Protein AF-A0A511DKK6-F1 (afdb_monomer_lite)

Radius of gyration: 17.42 Å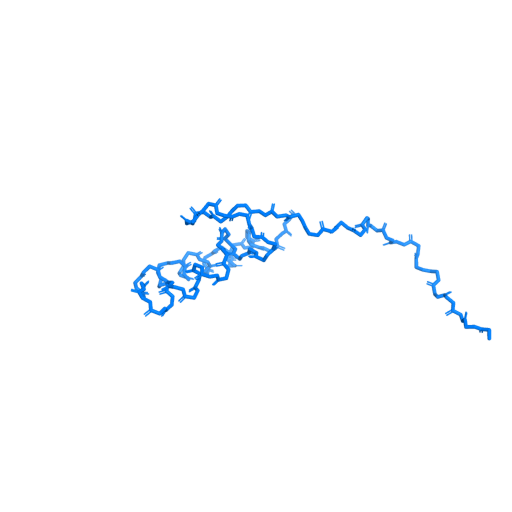; chains: 1; bounding box: 56×21×30 Å

Organism: NCBI:txid1223511

pLDDT: mean 83.84, std 17.76, range [38.31, 98.25]

Secondary structure (DSSP, 8-state):
-------S------PPPPEE-TTT--EESSEETTEEHHHHHHHHHH-HHHHHHHHHHHHHHHHHTTTS--

Foldseek 3Di:
DDDDPPDVDPPDPPQQDFDAAPPPRDTDSDDDPRHDPVVLVCCVPPVVVVNVVVVVVVVVCVVVCVRVPD

Sequence (70 aa):
MTAVCDDPGVADDEIAQPVPCVRCRRDALLNMAGHCSDCIADMGLNHVEEHGTWRAELAELVKSGELAGA

Structure (mmCIF, N/CA/C/O backbone):
data_AF-A0A511DKK6-F1
#
_entry.id   AF-A0A511DKK6-F1
#
loop_
_atom_site.group_PDB
_atom_site.id
_atom_site.type_symbol
_atom_site.label_atom_id
_atom_site.label_alt_id
_atom_site.label_comp_id
_atom_site.label_asym_id
_atom_site.label_entity_id
_atom_site.label_seq_id
_atom_site.pdbx_PDB_ins_code
_atom_site.Cartn_x
_atom_site.Cartn_y
_atom_site.Cartn_z
_atom_site.occupancy
_atom_site.B_iso_or_equiv
_atom_site.auth_seq_id
_atom_site.auth_comp_id
_atom_site.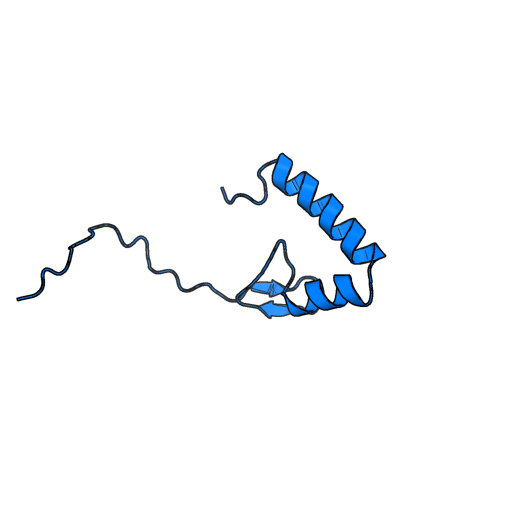auth_asym_id
_atom_site.auth_atom_id
_atom_site.pdbx_PDB_model_num
ATOM 1 N N . MET A 1 1 ? 46.795 3.056 -14.138 1.00 39.00 1 MET A N 1
ATOM 2 C CA . MET A 1 1 ? 46.732 1.717 -13.521 1.00 39.00 1 MET A CA 1
ATOM 3 C C . MET A 1 1 ? 45.811 1.865 -12.323 1.00 39.00 1 MET A C 1
ATOM 5 O O . MET A 1 1 ? 46.235 2.377 -11.298 1.00 39.00 1 MET A O 1
ATOM 9 N N . THR A 1 2 ? 44.515 1.654 -12.544 1.00 44.19 2 THR A N 1
ATOM 10 C CA . THR A 1 2 ? 43.450 1.966 -11.581 1.00 44.19 2 THR A CA 1
ATOM 11 C C . THR A 1 2 ? 43.385 0.846 -10.553 1.00 44.19 2 THR A C 1
ATOM 13 O O . THR A 1 2 ? 43.280 -0.315 -10.940 1.00 44.19 2 THR A O 1
ATOM 16 N N . ALA A 1 3 ? 43.502 1.187 -9.271 1.00 48.78 3 ALA A N 1
ATOM 17 C CA . ALA A 1 3 ? 43.317 0.245 -8.179 1.00 48.78 3 ALA A CA 1
ATOM 18 C C . ALA A 1 3 ? 41.849 -0.205 -8.164 1.00 48.78 3 ALA A C 1
ATOM 20 O O . ALA A 1 3 ? 40.953 0.601 -7.924 1.00 48.78 3 ALA A O 1
ATOM 21 N N . VAL A 1 4 ? 41.619 -1.475 -8.480 1.00 58.69 4 VAL A N 1
ATOM 22 C CA . VAL A 1 4 ? 40.398 -2.187 -8.105 1.00 58.69 4 VAL A CA 1
ATOM 23 C C . VAL A 1 4 ? 40.525 -2.481 -6.617 1.00 58.69 4 VAL A C 1
ATOM 25 O O . VAL A 1 4 ? 41.489 -3.109 -6.188 1.00 58.69 4 VAL A O 1
ATOM 28 N N . CYS A 1 5 ? 39.616 -1.934 -5.819 1.00 63.31 5 CYS A N 1
ATOM 29 C CA . CYS A 1 5 ? 39.506 -2.294 -4.417 1.00 63.31 5 CYS A CA 1
ATOM 30 C C . CYS A 1 5 ? 38.963 -3.728 -4.362 1.00 63.31 5 CYS A C 1
ATOM 32 O O . CYS A 1 5 ? 37.792 -3.941 -4.664 1.00 63.31 5 CYS A O 1
ATOM 34 N N . ASP A 1 6 ? 39.821 -4.693 -4.035 1.00 55.28 6 ASP A N 1
ATOM 35 C CA . ASP A 1 6 ? 39.420 -6.038 -3.617 1.00 55.28 6 ASP A CA 1
ATOM 36 C C . ASP A 1 6 ? 38.650 -5.923 -2.289 1.00 55.28 6 ASP A C 1
ATOM 38 O O . ASP A 1 6 ? 39.252 -5.784 -1.222 1.00 55.28 6 ASP A O 1
ATOM 42 N N . ASP A 1 7 ? 37.317 -5.929 -2.363 1.00 63.88 7 ASP A N 1
ATOM 43 C CA . ASP A 1 7 ? 36.438 -6.155 -1.215 1.00 63.88 7 ASP A CA 1
ATOM 44 C C . ASP A 1 7 ? 36.174 -7.671 -1.097 1.00 63.88 7 ASP A C 1
ATOM 46 O O . ASP A 1 7 ? 35.596 -8.261 -2.012 1.00 63.88 7 ASP A O 1
ATOM 50 N N . PRO A 1 8 ? 36.631 -8.351 -0.026 1.00 56.78 8 PRO A N 1
ATOM 51 C CA . PRO A 1 8 ? 36.560 -9.807 0.083 1.00 56.78 8 PRO A CA 1
ATOM 52 C C . PRO A 1 8 ? 35.195 -10.314 0.588 1.00 56.78 8 PRO A C 1
ATOM 54 O O . PRO A 1 8 ? 35.128 -11.398 1.168 1.00 56.78 8 PRO A O 1
ATOM 57 N N . GLY A 1 9 ? 34.113 -9.551 0.412 1.00 55.31 9 GLY A N 1
ATOM 58 C CA . GLY A 1 9 ? 32.831 -9.835 1.044 1.00 55.31 9 GLY A CA 1
ATOM 59 C C . GLY A 1 9 ? 31.615 -9.482 0.201 1.00 55.31 9 GLY A C 1
ATOM 60 O O . GLY A 1 9 ? 30.674 -8.903 0.736 1.00 55.31 9 GLY A O 1
ATOM 61 N N . VAL A 1 10 ? 31.570 -9.897 -1.068 1.00 55.31 10 VAL A N 1
ATOM 62 C CA . VAL A 1 10 ? 30.276 -10.109 -1.737 1.00 55.31 10 VAL A CA 1
ATOM 63 C C . VAL A 1 10 ? 29.610 -11.308 -1.056 1.00 55.31 10 VAL A C 1
ATOM 65 O O . VAL A 1 10 ? 29.735 -12.452 -1.486 1.00 55.31 10 VAL A O 1
ATOM 68 N N . ALA A 1 11 ? 28.921 -11.052 0.063 1.00 57.72 11 ALA A N 1
ATOM 69 C CA . ALA A 1 11 ? 27.647 -11.729 0.272 1.00 57.72 11 ALA A CA 1
ATOM 70 C C . ALA A 1 11 ? 26.919 -11.581 -1.063 1.00 57.72 11 ALA A C 1
ATOM 72 O O . ALA A 1 11 ? 26.855 -10.445 -1.531 1.00 57.72 11 ALA A O 1
ATOM 73 N N . ASP A 1 12 ? 26.568 -12.706 -1.702 1.00 55.44 12 ASP A N 1
ATOM 74 C CA . ASP A 1 12 ? 25.996 -12.774 -3.052 1.00 55.44 12 ASP A CA 1
ATOM 75 C C . ASP A 1 12 ? 25.293 -11.464 -3.402 1.00 55.44 12 ASP A C 1
ATOM 77 O O . ASP A 1 12 ? 24.423 -11.033 -2.642 1.00 55.44 12 ASP A O 1
ATOM 81 N N . ASP A 1 13 ? 25.690 -10.823 -4.508 1.00 56.78 13 ASP A N 1
ATOM 82 C CA . ASP A 1 13 ? 24.944 -9.725 -5.126 1.00 56.78 13 ASP A CA 1
ATOM 83 C C . ASP A 1 13 ? 23.562 -10.275 -5.528 1.00 56.78 13 ASP A C 1
ATOM 85 O O . ASP A 1 13 ? 23.277 -10.548 -6.698 1.00 56.78 13 ASP A O 1
ATOM 89 N N . GLU A 1 14 ? 22.718 -10.545 -4.534 1.00 70.94 14 GLU A N 1
ATOM 90 C CA . GLU A 1 14 ? 21.448 -11.211 -4.681 1.00 70.94 14 GLU A CA 1
ATOM 91 C C . GLU A 1 14 ? 20.537 -10.168 -5.297 1.00 70.94 14 GLU A C 1
ATOM 93 O O . GLU A 1 14 ? 20.018 -9.255 -4.650 1.00 70.94 14 GLU A O 1
ATOM 98 N N . ILE A 1 15 ? 20.435 -10.252 -6.621 1.00 80.12 15 ILE A N 1
ATOM 99 C CA . ILE A 1 15 ? 19.537 -9.417 -7.395 1.00 80.12 15 ILE A CA 1
ATOM 100 C C . ILE A 1 15 ? 18.159 -9.566 -6.759 1.00 80.12 15 ILE A C 1
ATOM 102 O O . ILE A 1 15 ? 17.660 -10.687 -6.631 1.00 80.12 15 ILE A O 1
ATOM 106 N N . ALA A 1 16 ? 17.558 -8.437 -6.376 1.00 80.94 16 ALA A N 1
ATOM 107 C CA . ALA A 1 16 ? 16.235 -8.410 -5.772 1.00 80.94 16 ALA A CA 1
ATOM 108 C C . ALA A 1 16 ? 15.269 -9.269 -6.597 1.00 80.94 16 ALA A C 1
ATOM 110 O O . ALA A 1 16 ? 15.073 -9.032 -7.793 1.00 80.94 16 ALA A O 1
ATOM 111 N N . GLN A 1 17 ? 14.695 -10.286 -5.960 1.00 88.00 17 GLN A N 1
ATOM 112 C CA . GLN A 1 17 ? 13.730 -11.154 -6.613 1.00 88.00 17 GLN A CA 1
ATOM 113 C C . GLN A 1 17 ? 12.341 -10.507 -6.575 1.00 88.00 17 GLN A C 1
ATOM 115 O O . GLN A 1 17 ? 11.993 -9.848 -5.591 1.00 88.00 17 GLN A O 1
ATOM 120 N N . PRO A 1 18 ? 11.523 -10.675 -7.626 1.00 91.38 18 PRO A N 1
ATOM 121 C CA . PRO A 1 18 ? 10.148 -10.203 -7.602 1.00 91.38 18 PRO A CA 1
ATOM 122 C C . PRO A 1 18 ? 9.343 -10.884 -6.487 1.00 91.38 18 PRO A C 1
ATOM 124 O O . PRO A 1 18 ? 9.417 -12.100 -6.313 1.00 91.38 18 PRO A O 1
ATOM 127 N N . VAL A 1 19 ? 8.530 -10.105 -5.771 1.00 93.19 19 VAL A N 1
ATOM 128 C CA . VAL A 1 19 ? 7.609 -10.603 -4.737 1.00 93.19 19 VAL A CA 1
ATOM 129 C C . VAL A 1 19 ? 6.174 -10.216 -5.113 1.00 93.19 19 VAL A C 1
ATOM 131 O O . VAL A 1 19 ? 5.942 -9.067 -5.515 1.00 93.19 19 VAL A O 1
ATOM 134 N N . PRO A 1 20 ? 5.185 -11.120 -4.981 1.00 95.69 20 PRO A N 1
ATOM 135 C CA . PRO A 1 20 ? 3.804 -10.818 -5.336 1.00 95.69 20 PRO A CA 1
ATOM 136 C C . PRO A 1 20 ? 3.192 -9.775 -4.395 1.00 95.69 20 PRO A C 1
ATOM 138 O O . PRO A 1 20 ? 3.238 -9.899 -3.171 1.00 95.69 20 PRO A O 1
ATOM 141 N N . CYS A 1 21 ? 2.545 -8.762 -4.971 1.00 96.62 21 CYS A N 1
ATOM 142 C CA . CYS A 1 21 ? 1.742 -7.800 -4.221 1.00 96.62 21 CYS A CA 1
ATOM 143 C C . CYS A 1 21 ? 0.504 -8.477 -3.608 1.00 96.62 21 CYS A C 1
ATOM 145 O O . CYS A 1 21 ? -0.251 -9.153 -4.310 1.00 96.62 21 CYS A O 1
ATOM 147 N N . VAL A 1 22 ? 0.228 -8.244 -2.323 1.00 95.94 22 VAL A N 1
ATOM 148 C CA . VAL A 1 22 ? -0.922 -8.845 -1.623 1.00 95.94 22 VAL A CA 1
ATOM 149 C C . VAL A 1 22 ? -2.269 -8.374 -2.180 1.00 95.94 22 VAL A C 1
ATOM 151 O O . VAL A 1 22 ? -3.219 -9.156 -2.210 1.00 95.94 22 VAL A O 1
ATOM 154 N N . ARG A 1 23 ? -2.337 -7.135 -2.688 1.00 95.50 23 ARG A N 1
ATOM 155 C CA . ARG A 1 23 ? -3.559 -6.524 -3.236 1.00 95.50 23 ARG A CA 1
ATOM 156 C C . ARG A 1 23 ? -3.832 -6.957 -4.675 1.00 95.50 23 ARG A C 1
ATOM 158 O O . ARG A 1 23 ? -4.875 -7.535 -4.959 1.00 95.50 23 ARG A O 1
ATOM 165 N N . CYS A 1 24 ? -2.905 -6.687 -5.597 1.00 97.06 24 CYS A N 1
ATOM 166 C CA . CYS A 1 24 ? -3.133 -6.912 -7.033 1.00 97.06 24 CYS A CA 1
ATOM 167 C C . CYS A 1 24 ? -2.539 -8.215 -7.582 1.00 97.06 24 CYS A C 1
ATOM 169 O O . CYS A 1 24 ? -2.738 -8.511 -8.759 1.00 97.06 24 CYS A O 1
ATOM 171 N N . ARG A 1 25 ? -1.802 -8.979 -6.760 1.00 97.44 25 ARG A N 1
ATOM 172 C CA . ARG A 1 25 ? -1.144 -10.253 -7.114 1.00 97.44 25 ARG A CA 1
ATOM 173 C C . ARG A 1 25 ? -0.104 -10.181 -8.235 1.00 97.44 25 ARG A C 1
ATOM 175 O O . ARG A 1 25 ? 0.382 -11.220 -8.662 1.00 97.44 25 ARG A O 1
ATOM 182 N N . ARG A 1 26 ? 0.258 -8.984 -8.699 1.00 96.44 26 ARG A N 1
ATOM 183 C CA . ARG A 1 26 ? 1.360 -8.797 -9.648 1.00 96.44 26 ARG A CA 1
ATOM 184 C C . ARG A 1 26 ? 2.688 -8.840 -8.911 1.00 96.44 26 ARG A C 1
ATOM 186 O O . ARG A 1 26 ? 2.807 -8.249 -7.835 1.00 96.44 26 ARG A O 1
ATOM 193 N N . ASP A 1 27 ? 3.663 -9.496 -9.520 1.00 95.62 27 ASP A N 1
ATOM 194 C CA . ASP A 1 27 ? 5.034 -9.496 -9.030 1.00 95.62 27 ASP A CA 1
ATOM 195 C C . ASP A 1 27 ? 5.641 -8.100 -9.167 1.00 95.62 27 ASP A C 1
ATOM 197 O O . ASP A 1 27 ? 5.515 -7.444 -10.205 1.00 95.62 27 ASP A O 1
ATOM 201 N N . ALA A 1 28 ? 6.286 -7.640 -8.099 1.00 93.56 28 ALA A N 1
ATOM 202 C CA . ALA A 1 28 ? 6.963 -6.356 -8.051 1.00 93.56 28 ALA A CA 1
ATOM 203 C C . ALA A 1 28 ? 8.342 -6.518 -7.413 1.00 93.56 28 ALA A C 1
ATOM 205 O O . ALA A 1 28 ? 8.487 -7.174 -6.384 1.00 93.56 28 ALA A O 1
ATOM 206 N N . LEU A 1 29 ? 9.347 -5.885 -8.020 1.00 90.94 29 LEU A N 1
ATOM 207 C CA . LEU A 1 29 ? 10.688 -5.785 -7.434 1.00 90.94 29 LEU A CA 1
ATOM 208 C C . LEU A 1 29 ? 10.693 -4.854 -6.217 1.00 90.94 29 LEU A C 1
ATOM 210 O O . LEU A 1 29 ? 11.385 -5.099 -5.237 1.00 90.94 29 LEU A O 1
ATOM 214 N N . LEU A 1 30 ? 9.899 -3.783 -6.280 1.00 88.56 30 LEU A N 1
ATOM 215 C CA . LEU A 1 30 ? 9.712 -2.852 -5.175 1.00 88.56 30 LEU A CA 1
ATOM 216 C C . LEU A 1 30 ? 8.443 -3.229 -4.419 1.00 88.56 30 LEU A C 1
ATOM 218 O O . LEU A 1 30 ? 7.325 -3.001 -4.892 1.00 88.56 30 LEU A O 1
ATOM 222 N N . ASN A 1 31 ? 8.643 -3.810 -3.241 1.00 90.44 31 ASN A N 1
ATOM 223 C CA . ASN A 1 31 ? 7.586 -4.221 -2.336 1.00 90.44 31 ASN A CA 1
ATOM 224 C C . ASN A 1 31 ? 7.801 -3.552 -0.973 1.00 90.44 31 ASN A C 1
ATOM 226 O O . ASN A 1 31 ? 8.877 -3.647 -0.390 1.00 90.44 31 ASN A O 1
ATOM 230 N N . MET A 1 32 ? 6.779 -2.862 -0.475 1.00 90.44 32 MET A N 1
ATOM 231 C CA . MET A 1 32 ? 6.774 -2.281 0.865 1.00 90.44 32 MET A CA 1
ATOM 232 C C . MET A 1 32 ? 5.663 -2.946 1.664 1.00 90.44 32 MET A C 1
ATOM 234 O O . MET A 1 32 ? 4.484 -2.745 1.371 1.00 90.44 32 MET A O 1
ATOM 238 N N . ALA A 1 33 ? 6.049 -3.753 2.656 1.00 91.31 33 ALA A N 1
ATOM 239 C CA . ALA A 1 33 ? 5.121 -4.463 3.537 1.00 91.31 33 ALA A CA 1
ATOM 240 C C . ALA A 1 33 ? 3.984 -5.168 2.773 1.00 91.31 33 ALA A C 1
ATOM 242 O O . ALA A 1 33 ? 2.794 -4.947 3.012 1.00 91.31 33 ALA A O 1
ATOM 243 N N . GLY A 1 34 ? 4.358 -5.964 1.774 1.00 92.81 34 GLY A N 1
ATOM 244 C CA . GLY A 1 34 ? 3.441 -6.747 0.952 1.00 92.81 34 GLY A CA 1
ATOM 245 C C . GLY A 1 34 ? 2.844 -6.009 -0.249 1.00 92.81 34 GLY A C 1
ATOM 246 O O . GLY A 1 34 ? 2.215 -6.662 -1.078 1.00 92.81 34 GLY A O 1
ATOM 247 N N . HIS A 1 35 ? 3.032 -4.696 -0.405 1.00 95.81 35 HIS A N 1
ATOM 248 C CA . HIS A 1 35 ? 2.359 -3.913 -1.446 1.00 95.81 35 HIS A CA 1
ATOM 249 C C . HIS A 1 35 ? 3.327 -3.354 -2.494 1.00 95.81 35 HIS A C 1
ATOM 251 O O . HIS A 1 35 ? 4.408 -2.865 -2.166 1.00 95.81 35 HIS A O 1
ATOM 257 N N . CYS A 1 36 ? 2.917 -3.380 -3.767 1.00 96.69 36 CYS A N 1
ATOM 258 C CA . CYS A 1 36 ? 3.632 -2.684 -4.837 1.00 96.69 36 CYS A CA 1
ATOM 259 C C . CYS A 1 36 ? 3.323 -1.178 -4.840 1.00 96.69 36 CYS A C 1
ATOM 261 O O . CYS A 1 36 ? 2.274 -0.742 -4.356 1.00 96.69 36 CYS A O 1
ATOM 263 N N . SER A 1 37 ? 4.213 -0.389 -5.449 1.00 95.69 37 SER A N 1
ATOM 264 C CA . SER A 1 37 ? 4.088 1.073 -5.552 1.00 95.69 37 SER A CA 1
ATOM 265 C C . SER A 1 37 ? 2.765 1.532 -6.164 1.00 95.69 37 SER A C 1
ATOM 267 O O . SER A 1 37 ? 2.163 2.479 -5.665 1.00 95.69 37 SER A O 1
ATOM 269 N N . ASP A 1 38 ? 2.285 0.844 -7.201 1.00 97.00 38 ASP A N 1
ATOM 270 C CA . ASP A 1 38 ? 1.050 1.216 -7.900 1.00 97.00 38 ASP A CA 1
ATOM 271 C C . ASP A 1 38 ? -0.171 1.080 -6.987 1.00 97.00 38 ASP A C 1
ATOM 273 O O . ASP A 1 38 ? -1.044 1.943 -6.968 1.00 97.00 38 ASP A O 1
ATOM 277 N N . CYS A 1 39 ? -0.214 0.011 -6.187 1.00 97.62 39 CYS A N 1
ATOM 278 C CA . CYS A 1 39 ? -1.279 -0.213 -5.215 1.00 97.62 39 CYS A CA 1
ATOM 279 C C . CYS A 1 39 ? -1.217 0.787 -4.061 1.00 97.62 39 CYS A C 1
ATOM 281 O O . CYS A 1 39 ? -2.258 1.242 -3.604 1.00 97.62 39 CYS A O 1
ATOM 283 N N . ILE A 1 40 ? -0.018 1.155 -3.606 1.00 97.06 40 ILE A N 1
ATOM 284 C CA . ILE A 1 40 ? 0.152 2.184 -2.572 1.00 97.06 40 ILE A CA 1
ATOM 285 C C . ILE A 1 40 ? -0.324 3.545 -3.090 1.00 97.06 40 ILE A C 1
ATOM 287 O O . ILE A 1 40 ? -1.037 4.255 -2.382 1.00 97.06 40 ILE A O 1
ATOM 291 N N . ALA A 1 41 ? 0.016 3.893 -4.334 1.00 97.31 41 ALA A N 1
ATOM 292 C CA . ALA A 1 41 ? -0.443 5.123 -4.967 1.00 97.31 41 ALA A CA 1
ATOM 293 C C . ALA A 1 41 ? -1.971 5.140 -5.135 1.00 97.31 41 ALA A C 1
ATOM 295 O O . ALA A 1 41 ? -2.616 6.115 -4.756 1.00 97.31 41 ALA A O 1
ATOM 296 N N . ASP A 1 42 ? -2.560 4.053 -5.638 1.00 98.06 42 ASP A N 1
ATOM 297 C CA . ASP A 1 42 ? -4.013 3.910 -5.775 1.00 98.06 42 ASP A CA 1
ATOM 298 C C . ASP A 1 42 ? -4.732 4.000 -4.421 1.00 98.06 42 ASP A C 1
ATOM 300 O O . ASP A 1 42 ? -5.720 4.719 -4.290 1.00 98.06 42 ASP A O 1
ATOM 304 N N . MET A 1 43 ? -4.192 3.363 -3.377 1.00 97.75 43 MET A N 1
ATOM 305 C CA . MET A 1 43 ? -4.701 3.514 -2.013 1.00 97.75 43 MET A CA 1
ATOM 306 C C . MET A 1 43 ? -4.658 4.974 -1.551 1.00 97.75 43 MET A C 1
ATOM 308 O O . MET A 1 43 ? -5.658 5.500 -1.069 1.00 97.75 43 MET A O 1
ATOM 312 N N . GLY A 1 44 ? -3.528 5.657 -1.734 1.00 97.31 44 GLY A N 1
ATOM 313 C CA . GLY A 1 44 ? -3.371 7.052 -1.321 1.00 97.31 44 GLY A CA 1
ATOM 314 C C . GLY A 1 44 ? -4.265 8.043 -2.076 1.00 97.31 44 GLY A C 1
ATOM 315 O O . GLY A 1 44 ? -4.618 9.078 -1.512 1.00 97.31 44 GLY A O 1
ATOM 316 N N . LEU A 1 45 ? -4.634 7.741 -3.325 1.00 98.00 45 LEU A N 1
ATOM 317 C CA . LEU A 1 45 ? -5.408 8.637 -4.192 1.00 98.00 45 LEU A CA 1
ATOM 318 C C . LEU A 1 45 ? -6.909 8.327 -4.206 1.00 98.00 45 LEU A C 1
ATOM 320 O O . LEU A 1 45 ? -7.718 9.251 -4.205 1.00 98.00 45 LEU A O 1
ATOM 324 N N . ASN A 1 46 ? -7.276 7.045 -4.217 1.00 98.25 46 ASN A N 1
ATOM 325 C CA . ASN A 1 46 ? -8.643 6.587 -4.472 1.00 98.25 46 ASN A CA 1
ATOM 326 C C . ASN A 1 46 ? -9.253 5.797 -3.301 1.00 98.25 46 ASN A C 1
ATOM 328 O O . ASN A 1 46 ? -10.476 5.708 -3.210 1.00 98.25 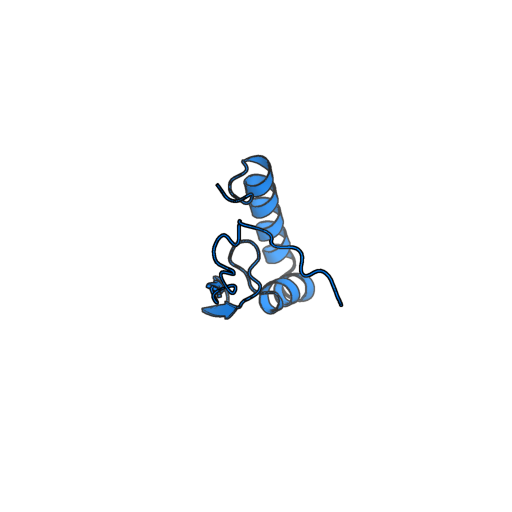46 ASN A O 1
ATOM 332 N N . HIS A 1 47 ? -8.438 5.254 -2.385 1.00 97.69 47 HIS A N 1
ATOM 333 C CA . HIS A 1 47 ? -8.893 4.421 -1.259 1.00 97.69 47 HIS A CA 1
ATOM 334 C C . HIS A 1 47 ? -8.275 4.870 0.075 1.00 97.69 47 HIS A C 1
ATOM 336 O O . HIS A 1 47 ? -7.616 4.103 0.777 1.00 97.69 47 HIS A O 1
ATOM 342 N N . VAL A 1 48 ? -8.483 6.143 0.426 1.00 96.12 48 VAL A N 1
ATOM 343 C CA . VAL A 1 48 ? -7.779 6.824 1.531 1.00 96.12 48 VAL A CA 1
ATOM 344 C C . VAL A 1 48 ? -7.968 6.138 2.891 1.00 96.12 48 VAL A C 1
ATOM 346 O O . VAL A 1 48 ? -7.034 6.111 3.692 1.00 96.12 48 VAL A O 1
ATOM 349 N N . GLU A 1 49 ? -9.142 5.562 3.159 1.00 97.44 49 GLU A N 1
ATOM 350 C CA . GLU A 1 49 ? -9.389 4.803 4.395 1.00 97.44 49 GLU A CA 1
ATOM 351 C C . GLU A 1 49 ? -8.531 3.534 4.462 1.00 97.44 49 GLU A C 1
ATOM 353 O O . GLU A 1 49 ? -7.906 3.265 5.485 1.00 97.44 49 GLU A O 1
ATOM 358 N N . GLU A 1 50 ? -8.426 2.801 3.352 1.00 96.69 50 GLU A N 1
ATOM 359 C CA . GLU A 1 50 ? -7.591 1.603 3.250 1.00 96.69 50 GLU A CA 1
ATOM 360 C C . GLU A 1 50 ? -6.107 1.947 3.403 1.00 96.69 50 GLU A C 1
ATOM 362 O O . GLU A 1 50 ? -5.390 1.294 4.160 1.00 96.69 50 GLU A O 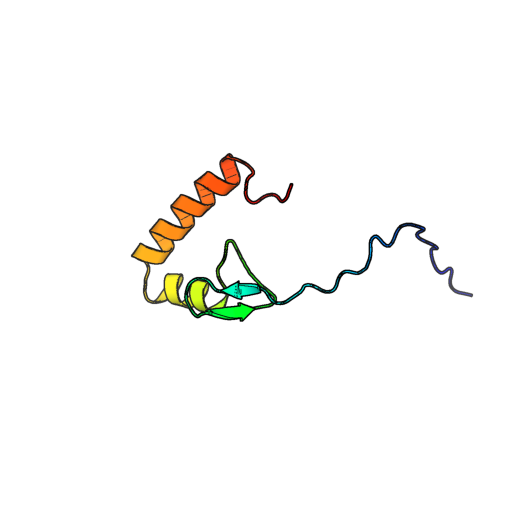1
ATOM 367 N N . HIS A 1 51 ? -5.665 3.044 2.779 1.00 97.56 51 HIS A N 1
ATOM 368 C CA . HIS A 1 51 ? -4.325 3.586 2.996 1.00 97.56 51 HIS A CA 1
ATOM 369 C C . HIS A 1 51 ? -4.078 3.936 4.473 1.00 97.56 51 HIS A C 1
ATOM 371 O O . HIS A 1 51 ? -2.989 3.710 5.002 1.00 97.56 51 HIS A O 1
ATOM 377 N N . GLY A 1 52 ? -5.085 4.499 5.149 1.00 97.69 52 GLY A N 1
ATOM 378 C CA . GLY A 1 52 ? -5.040 4.828 6.571 1.00 97.69 52 GLY A CA 1
ATOM 379 C C . GLY A 1 52 ? -4.831 3.597 7.448 1.00 97.69 52 GLY A C 1
ATOM 380 O O . GLY A 1 52 ? -3.911 3.596 8.269 1.00 97.69 52 GLY A O 1
ATOM 381 N N . THR A 1 53 ? -5.631 2.552 7.231 1.00 97.19 53 THR A N 1
ATOM 382 C CA . THR A 1 53 ? -5.504 1.261 7.922 1.00 97.19 53 THR A CA 1
ATOM 383 C C . THR A 1 53 ? -4.135 0.637 7.681 1.00 97.19 53 THR A C 1
ATOM 385 O O . THR A 1 53 ? -3.426 0.342 8.641 1.00 97.19 53 THR A O 1
ATOM 388 N N . TRP A 1 54 ? -3.705 0.542 6.419 1.00 95.06 54 TRP A N 1
ATOM 389 C CA . TRP A 1 54 ? -2.406 -0.029 6.063 1.00 95.06 54 TRP A CA 1
ATOM 390 C C . TRP A 1 54 ? -1.239 0.699 6.746 1.00 95.06 54 TRP A C 1
ATOM 392 O O . TRP A 1 54 ? -0.349 0.061 7.303 1.00 95.06 54 TRP A O 1
ATOM 402 N N . ARG A 1 55 ? -1.244 2.041 6.783 1.00 96.06 55 ARG A N 1
ATOM 403 C CA . ARG A 1 55 ? -0.195 2.798 7.492 1.00 96.06 55 ARG A CA 1
ATOM 404 C C . ARG A 1 55 ? -0.219 2.591 9.005 1.00 96.06 55 ARG A C 1
ATOM 406 O O . ARG A 1 55 ? 0.841 2.654 9.624 1.00 96.06 55 ARG A O 1
ATOM 413 N N . ALA A 1 56 ? -1.396 2.413 9.604 1.00 96.75 56 ALA A N 1
ATOM 414 C CA . ALA A 1 56 ? -1.509 2.152 11.036 1.00 96.75 56 ALA A CA 1
ATOM 415 C C . ALA A 1 56 ? -0.912 0.782 11.386 1.00 96.75 56 ALA A C 1
ATOM 417 O O . ALA A 1 56 ? -0.096 0.693 12.300 1.00 96.75 56 ALA A O 1
ATOM 418 N N . GLU A 1 57 ? -1.236 -0.251 10.606 1.00 93.94 57 GLU A N 1
ATOM 419 C CA . GLU A 1 57 ? -0.642 -1.588 10.734 1.00 93.94 57 GLU A CA 1
ATOM 420 C C . GLU A 1 57 ? 0.879 -1.549 10.525 1.00 93.94 57 GLU A C 1
ATOM 422 O O . GLU A 1 57 ? 1.638 -2.077 11.337 1.00 93.94 57 GLU A O 1
ATOM 427 N N . LEU A 1 58 ? 1.341 -0.843 9.486 1.00 92.75 58 LEU A N 1
ATOM 428 C CA . LEU A 1 58 ? 2.763 -0.650 9.203 1.00 92.75 58 LEU A CA 1
ATOM 429 C C . LEU A 1 58 ? 3.497 0.011 10.377 1.00 92.75 58 LEU A C 1
ATOM 431 O O . LEU A 1 58 ? 4.607 -0.389 10.718 1.00 92.75 58 LEU A O 1
ATOM 435 N N . ALA A 1 59 ? 2.888 1.015 11.011 1.00 93.38 59 ALA A N 1
ATOM 436 C CA . ALA A 1 59 ? 3.485 1.695 12.153 1.00 93.38 59 ALA A CA 1
ATOM 437 C C . ALA A 1 59 ? 3.693 0.751 13.347 1.00 93.38 59 ALA A C 1
ATOM 439 O O . ALA A 1 59 ? 4.708 0.873 14.032 1.00 93.38 59 ALA A O 1
ATOM 440 N N . GLU A 1 60 ? 2.779 -0.191 13.589 1.00 93.25 60 GLU A N 1
ATOM 441 C CA . GLU A 1 60 ? 2.951 -1.206 14.635 1.00 93.25 60 GLU A CA 1
ATOM 442 C C . GLU A 1 60 ? 4.073 -2.189 14.290 1.00 93.25 60 GLU A C 1
ATOM 444 O O . GLU A 1 60 ? 4.938 -2.435 15.128 1.00 93.25 60 GLU A O 1
ATOM 449 N N . LEU A 1 61 ? 4.139 -2.650 13.040 1.00 88.31 61 LEU A N 1
ATOM 450 C CA . LEU A 1 61 ? 5.205 -3.541 12.570 1.00 88.31 61 LEU A CA 1
ATOM 451 C C . LEU A 1 61 ? 6.601 -2.886 12.604 1.00 88.31 61 LEU A C 1
ATOM 453 O O . LEU A 1 61 ? 7.614 -3.547 12.833 1.00 88.31 61 LEU A O 1
ATOM 457 N N . VAL A 1 62 ? 6.683 -1.570 12.377 1.00 89.06 62 VAL A N 1
ATOM 458 C CA . VAL A 1 62 ? 7.942 -0.822 12.523 1.00 89.06 62 VAL A CA 1
ATOM 459 C C . VAL A 1 62 ? 8.346 -0.751 13.994 1.00 89.06 62 VAL A C 1
ATOM 461 O O . VAL A 1 62 ? 9.518 -0.938 14.315 1.00 89.06 62 VAL A O 1
ATOM 464 N N . LYS A 1 63 ? 7.393 -0.501 14.901 1.00 90.25 63 LYS A N 1
ATOM 465 C CA . LYS A 1 63 ? 7.660 -0.450 16.348 1.00 90.25 63 LYS A CA 1
ATOM 466 C C . LYS A 1 63 ? 8.078 -1.808 16.908 1.00 90.25 63 LYS A C 1
ATOM 468 O O . LYS A 1 63 ? 8.919 -1.841 17.803 1.00 90.25 63 LYS A O 1
ATOM 473 N N . SER A 1 64 ? 7.496 -2.901 16.414 1.00 87.62 64 SER A N 1
ATOM 474 C CA . SER A 1 64 ? 7.838 -4.263 16.839 1.00 87.62 64 SER A CA 1
ATOM 475 C C . SER A 1 64 ? 9.165 -4.758 16.256 1.00 87.62 64 SER A C 1
ATOM 477 O O . SER A 1 64 ? 9.745 -5.703 16.786 1.00 87.62 64 SER A O 1
ATOM 479 N N . GLY A 1 65 ? 9.666 -4.114 15.194 1.00 84.62 65 GLY A N 1
ATOM 480 C CA . GLY A 1 65 ? 10.877 -4.518 14.479 1.00 84.62 65 GLY A CA 1
ATOM 481 C C . GLY A 1 65 ? 10.651 -5.619 13.441 1.00 84.62 65 GLY A C 1
ATOM 482 O O . GLY A 1 65 ? 11.594 -5.997 12.753 1.00 84.62 65 GLY A O 1
ATOM 483 N N . GLU A 1 66 ? 9.415 -6.092 13.262 1.00 80.56 66 GLU A N 1
ATOM 484 C CA . GLU A 1 66 ? 9.062 -7.155 12.306 1.00 80.56 66 GLU A CA 1
ATOM 485 C C . GLU A 1 66 ? 9.301 -6.750 10.839 1.00 80.56 66 GLU A C 1
ATOM 487 O O . GLU A 1 66 ? 9.475 -7.607 9.977 1.00 80.56 66 GLU A O 1
ATOM 492 N N . LEU A 1 67 ? 9.362 -5.446 10.547 1.00 71.38 67 LEU A N 1
ATOM 493 C CA . LEU A 1 67 ? 9.690 -4.913 9.216 1.00 71.38 67 LEU A CA 1
ATOM 494 C C . LEU A 1 67 ? 11.183 -4.673 8.967 1.00 71.38 67 LEU A C 1
ATOM 496 O O . LEU A 1 67 ? 11.557 -4.407 7.828 1.00 71.38 67 LEU A O 1
ATOM 500 N N . ALA A 1 68 ? 12.032 -4.720 9.996 1.00 58.28 68 ALA A N 1
ATOM 501 C CA . ALA A 1 68 ? 13.439 -4.331 9.872 1.00 58.28 68 ALA A CA 1
ATOM 502 C C . ALA A 1 68 ? 14.344 -5.430 9.285 1.00 58.28 68 ALA A C 1
ATOM 504 O O . ALA A 1 68 ? 15.525 -5.169 9.080 1.00 58.28 68 ALA A O 1
ATOM 505 N N . GLY A 1 69 ? 13.798 -6.614 8.984 1.00 48.78 69 GLY A N 1
ATOM 506 C CA . GLY A 1 69 ? 14.5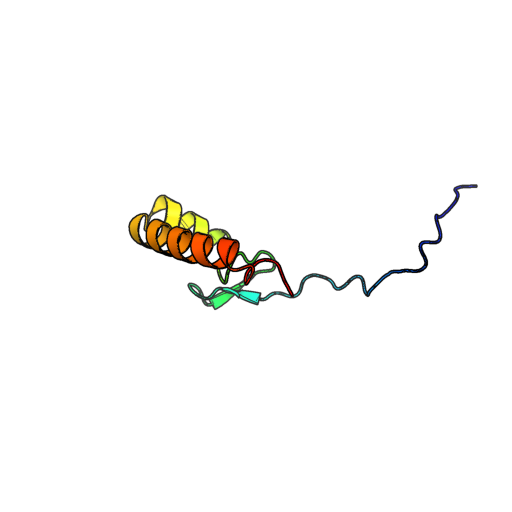69 -7.765 8.516 1.00 48.78 69 GLY A CA 1
ATOM 507 C C . GLY A 1 69 ? 15.428 -8.344 9.642 1.00 48.78 69 GLY A C 1
ATOM 508 O O . GLY A 1 69 ? 16.470 -7.790 9.987 1.00 48.78 69 GLY A O 1
ATOM 509 N N . ALA A 1 70 ? 14.972 -9.453 10.222 1.00 38.31 70 ALA A N 1
ATOM 510 C CA . ALA A 1 70 ? 15.821 -10.373 10.976 1.00 38.31 70 ALA A CA 1
ATOM 511 C C . ALA A 1 70 ? 16.255 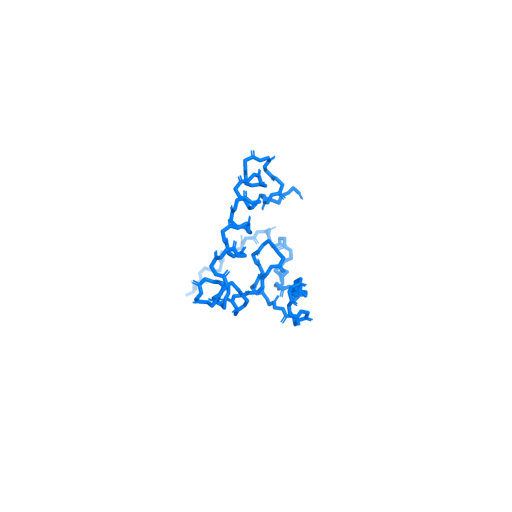-11.517 10.055 1.00 38.31 70 ALA A C 1
ATOM 513 O O . ALA A 1 70 ? 15.427 -11.901 9.195 1.00 38.31 70 ALA A O 1
#